Protein AF-A0A7R9VMB1-F1 (afdb_monomer_lite)

Organism: NCBI:txid2749911

pLDDT: mean 79.48, std 10.46, range [41.66, 91.94]

Secondary structure (DSSP, 8-state):
-HHHHHHHHHHHHTTSS---------HHHHHHHHHTS-HHHHHHHHHHHHHHHHHHHHHHHHHTS-PPP------S-EEESSSPEEEEE-TTT-PEEEE--EEE--SS-HHHHHHHHHHTT-

Radius of gyration: 21.69 Å; chains: 1; bounding box: 52×32×56 Å

InterPro domains:
  IPR026741 Protein strawberry notch [PTHR12706] (7-114)
  IPR026937 Strawberry notch, helicase C domain [PF13871] (8-72)

Sequence (122 aa):
EYTLLVARKALVDVGLAAQDRQNAVDVKLFLNRIAGLQVYRQKLLFSLFMSALDDVILEAKAIGEFEGSVEDVKATSIELDGEPAVLAVDKRSGAKTFLTRVIVDRGISLEQLVHSILEDGT

Foldseek 3Di:
DVVVVVVQVLCVQCPNNDPPPPDDPDPSNVLSVLVPDDPVSSVVVVVVVVVVVVVVQVVCVVVVVDDDDDDDDDAPDKDWPDDWDFPDADPPPRDTDTDTDIDGDPRADPVRVVVVVVVVVD

Structure (mmCIF, N/CA/C/O backbone):
data_AF-A0A7R9VMB1-F1
#
_entry.id   AF-A0A7R9VMB1-F1
#
loop_
_atom_site.group_PDB
_atom_site.id
_atom_site.type_symbol
_atom_site.label_atom_id
_atom_site.label_alt_id
_atom_site.label_comp_id
_atom_site.label_asym_id
_atom_site.label_entity_id
_atom_site.label_seq_id
_atom_site.pdbx_PDB_ins_code
_atom_site.Cartn_x
_atom_site.Cartn_y
_atom_site.Cartn_z
_atom_site.occupancy
_atom_site.B_iso_or_equiv
_atom_site.auth_seq_id
_atom_site.auth_comp_id
_atom_site.auth_asym_id
_atom_site.auth_atom_id
_atom_site.pdbx_PDB_model_num
ATOM 1 N N . GLU A 1 1 ? 29.324 10.897 -20.088 1.00 69.06 1 GLU A N 1
ATOM 2 C CA . GLU A 1 1 ? 29.586 10.539 -18.672 1.00 69.06 1 GLU A CA 1
ATOM 3 C C . GLU A 1 1 ? 28.308 10.314 -17.862 1.00 69.06 1 GLU A C 1
ATOM 5 O O . GLU A 1 1 ? 28.172 9.259 -17.258 1.00 69.06 1 GLU A O 1
ATOM 10 N N . TYR A 1 2 ? 27.336 11.234 -17.917 1.00 82.00 2 TYR A N 1
ATOM 11 C CA . TYR A 1 2 ? 26.064 11.142 -17.180 1.00 82.00 2 TYR A CA 1
ATOM 12 C C . TYR A 1 2 ? 25.293 9.821 -17.382 1.00 82.00 2 TYR A C 1
ATOM 14 O O . TYR A 1 2 ? 24.882 9.184 -16.417 1.00 82.00 2 TYR A O 1
ATOM 22 N N . THR A 1 3 ? 25.171 9.338 -18.621 1.00 82.56 3 THR A N 1
ATOM 23 C CA . THR A 1 3 ? 24.435 8.100 -18.941 1.00 82.56 3 THR A CA 1
ATOM 24 C C . THR A 1 3 ? 25.035 6.856 -18.279 1.00 82.56 3 THR A C 1
ATOM 26 O O . THR A 1 3 ? 24.305 5.966 -17.849 1.00 82.56 3 THR A O 1
ATOM 29 N N . LEU A 1 4 ? 26.365 6.802 -18.141 1.00 83.19 4 LEU A N 1
ATOM 30 C CA . LEU A 1 4 ? 27.053 5.698 -17.464 1.00 83.19 4 LEU A CA 1
ATOM 31 C C . LEU A 1 4 ? 26.824 5.733 -15.951 1.00 83.19 4 LEU A C 1
ATOM 33 O O . LEU A 1 4 ? 26.691 4.682 -15.327 1.00 83.19 4 LEU A O 1
ATOM 37 N N . LEU A 1 5 ? 26.735 6.931 -15.368 1.00 84.81 5 LEU A N 1
ATOM 38 C CA . LEU A 1 5 ? 26.409 7.112 -13.957 1.00 84.81 5 LEU A CA 1
ATOM 39 C C . LEU A 1 5 ? 24.991 6.603 -13.651 1.00 84.81 5 LEU A C 1
ATOM 41 O O . LEU A 1 5 ? 24.801 5.844 -12.702 1.00 84.81 5 LEU A O 1
ATOM 45 N N . VAL A 1 6 ? 24.018 6.968 -14.492 1.00 85.00 6 VAL A N 1
ATOM 46 C CA . VAL A 1 6 ? 22.620 6.527 -14.364 1.00 85.00 6 VAL A CA 1
ATOM 47 C C . VAL A 1 6 ? 22.503 5.013 -14.537 1.00 85.00 6 VAL A C 1
ATOM 49 O O . VAL A 1 6 ? 21.891 4.350 -13.703 1.00 85.00 6 VAL A O 1
ATOM 52 N N . ALA A 1 7 ? 23.149 4.444 -15.559 1.00 82.19 7 ALA A N 1
ATOM 53 C CA . ALA A 1 7 ? 23.143 3.000 -15.785 1.00 82.19 7 ALA A CA 1
ATOM 54 C C . ALA A 1 7 ? 23.763 2.231 -14.607 1.00 82.19 7 ALA A C 1
ATOM 56 O O . ALA A 1 7 ? 23.214 1.229 -14.151 1.00 82.19 7 ALA A O 1
ATOM 57 N N . ARG A 1 8 ? 24.880 2.725 -14.058 1.00 82.62 8 ARG A N 1
ATOM 58 C CA . ARG A 1 8 ? 25.519 2.118 -12.885 1.00 82.62 8 ARG A CA 1
ATOM 59 C C . ARG A 1 8 ? 24.622 2.190 -11.652 1.00 82.62 8 ARG A C 1
ATOM 61 O O . ARG A 1 8 ? 24.528 1.203 -10.929 1.00 82.62 8 ARG A O 1
ATOM 68 N N . LYS A 1 9 ? 23.949 3.321 -11.430 1.00 83.31 9 LYS A N 1
ATOM 69 C CA . LYS A 1 9 ? 22.979 3.486 -10.341 1.00 83.31 9 LYS A CA 1
ATOM 70 C C . LYS A 1 9 ? 21.820 2.495 -10.478 1.00 83.31 9 LYS A C 1
ATOM 72 O O . LYS A 1 9 ? 21.550 1.769 -9.532 1.00 83.31 9 LYS A O 1
ATOM 77 N N . ALA A 1 10 ? 21.229 2.378 -11.668 1.00 81.12 10 ALA A N 1
ATOM 78 C CA . ALA A 1 10 ? 20.147 1.431 -11.926 1.00 81.12 10 ALA A CA 1
ATOM 79 C C . ALA A 1 10 ? 20.561 -0.022 -11.631 1.00 81.12 10 ALA A C 1
ATOM 81 O O . ALA A 1 10 ? 19.803 -0.758 -11.008 1.00 81.12 10 ALA A O 1
ATOM 82 N N . LEU A 1 11 ? 21.785 -0.424 -12.001 1.00 80.62 11 LEU A N 1
ATOM 83 C CA . LEU A 1 11 ? 22.324 -1.757 -11.696 1.00 80.62 11 LEU A CA 1
ATOM 84 C C . LEU A 1 11 ? 22.518 -2.006 -10.193 1.00 80.62 11 LEU A C 1
ATOM 86 O O . LEU A 1 11 ? 22.383 -3.144 -9.740 1.00 80.62 11 LEU A O 1
ATOM 90 N N . VAL A 1 12 ? 22.841 -0.971 -9.417 1.00 81.81 12 VAL A N 1
ATOM 91 C CA . VAL A 1 12 ? 22.899 -1.055 -7.949 1.00 81.81 12 VAL A CA 1
ATOM 92 C C . VAL A 1 12 ? 21.490 -1.172 -7.369 1.00 81.81 12 VAL A C 1
ATOM 94 O O . VAL A 1 12 ? 21.259 -2.049 -6.542 1.00 81.81 12 VAL A O 1
ATOM 97 N N . ASP A 1 13 ? 20.542 -0.375 -7.861 1.00 78.25 13 ASP A N 1
ATOM 98 C CA . ASP A 1 13 ? 19.157 -0.324 -7.376 1.00 78.25 13 ASP A CA 1
ATOM 99 C C . ASP A 1 13 ? 18.385 -1.641 -7.608 1.00 78.25 13 ASP A C 1
ATOM 101 O O . ASP A 1 13 ? 17.463 -1.947 -6.852 1.00 78.25 13 ASP A O 1
ATOM 105 N N . VAL A 1 14 ? 18.777 -2.449 -8.605 1.00 77.88 14 VAL A N 1
ATOM 106 C CA . VAL A 1 14 ? 18.272 -3.827 -8.820 1.00 77.88 14 VAL A CA 1
ATOM 107 C C . VAL A 1 14 ? 19.159 -4.913 -8.187 1.00 77.88 14 VAL A C 1
ATOM 109 O O . VAL A 1 14 ? 18.814 -6.103 -8.188 1.00 77.88 14 VAL A O 1
ATOM 112 N N . GLY A 1 15 ? 20.295 -4.517 -7.607 1.00 74.81 15 GLY A N 1
ATOM 113 C CA . GLY A 1 15 ? 21.232 -5.384 -6.889 1.00 74.81 15 GLY A CA 1
ATOM 114 C C . GLY A 1 15 ? 22.065 -6.295 -7.785 1.00 74.81 15 GLY A C 1
ATOM 115 O O . GLY A 1 15 ? 22.419 -7.393 -7.365 1.00 74.81 15 GLY A O 1
ATOM 116 N N . LEU A 1 16 ? 22.355 -5.868 -9.015 1.00 74.50 16 LEU A N 1
ATOM 117 C CA . LEU A 1 16 ? 23.251 -6.564 -9.945 1.00 74.50 16 LEU A CA 1
ATOM 118 C C . LEU A 1 16 ? 24.713 -6.110 -9.805 1.00 74.50 16 LEU A C 1
ATOM 120 O O . LEU A 1 16 ? 25.613 -6.861 -10.169 1.00 74.50 16 LEU A O 1
ATOM 124 N N . ALA A 1 17 ? 24.958 -4.906 -9.275 1.00 69.44 17 ALA A N 1
ATOM 125 C CA . ALA A 1 17 ? 26.299 -4.321 -9.156 1.00 69.44 17 ALA A CA 1
ATOM 126 C C . ALA A 1 17 ? 26.897 -4.326 -7.733 1.00 69.44 17 ALA A C 1
ATOM 128 O O . ALA A 1 17 ? 28.059 -3.957 -7.572 1.00 69.44 17 ALA A O 1
ATOM 129 N N . ALA A 1 18 ? 26.146 -4.729 -6.702 1.00 62.84 18 ALA A N 1
ATOM 130 C CA . ALA A 1 18 ? 26.650 -4.786 -5.328 1.00 62.84 18 ALA A CA 1
ATOM 131 C C . ALA A 1 18 ? 27.281 -6.161 -5.030 1.00 62.84 18 ALA A C 1
ATOM 133 O O . ALA A 1 18 ? 26.607 -7.189 -5.101 1.00 62.84 18 ALA A O 1
ATOM 134 N N . GLN A 1 19 ? 28.580 -6.179 -4.704 1.00 55.84 19 GLN A N 1
ATOM 135 C CA . GLN A 1 19 ? 29.317 -7.384 -4.285 1.00 55.84 19 GLN A CA 1
ATOM 136 C C . GLN A 1 19 ? 28.963 -7.842 -2.859 1.00 55.84 19 GLN A C 1
ATOM 138 O O . GLN A 1 19 ? 29.177 -9.008 -2.529 1.00 55.84 19 GLN A O 1
ATOM 143 N N . ASP A 1 20 ? 28.346 -6.981 -2.049 1.00 54.84 20 ASP A N 1
ATOM 144 C CA . ASP A 1 20 ? 27.939 -7.313 -0.686 1.00 54.84 20 ASP A CA 1
ATOM 145 C C . ASP A 1 20 ? 26.557 -7.971 -0.674 1.00 54.84 20 ASP A C 1
ATOM 147 O O . ASP A 1 20 ? 25.519 -7.346 -0.460 1.00 54.84 20 ASP A O 1
ATOM 151 N N . ARG A 1 21 ? 26.544 -9.291 -0.884 1.00 56.69 21 ARG A N 1
ATOM 152 C CA . ARG A 1 21 ? 25.386 -10.169 -0.631 1.00 56.69 21 ARG A CA 1
ATOM 153 C C . ARG A 1 21 ? 25.143 -10.375 0.870 1.00 56.69 21 ARG A C 1
ATOM 155 O O . ARG A 1 21 ? 24.843 -11.485 1.304 1.00 56.69 21 ARG A O 1
ATOM 162 N N . GLN A 1 22 ? 25.292 -9.337 1.685 1.00 52.75 22 GLN A N 1
ATOM 163 C CA . GLN A 1 22 ? 25.072 -9.441 3.122 1.00 52.75 22 GLN A CA 1
ATOM 164 C C . GLN A 1 22 ? 23.588 -9.183 3.428 1.00 52.75 22 GLN A C 1
ATOM 166 O O . GLN A 1 22 ? 23.219 -8.083 3.807 1.00 52.75 22 GLN A O 1
ATOM 171 N N . ASN A 1 23 ? 22.745 -10.199 3.203 1.00 52.25 23 ASN A N 1
ATOM 172 C CA . ASN A 1 23 ? 21.477 -10.505 3.898 1.00 52.25 23 ASN A CA 1
ATOM 173 C C . ASN A 1 23 ? 20.533 -9.364 4.357 1.00 52.25 23 ASN A C 1
ATOM 175 O O . ASN A 1 23 ? 19.753 -9.563 5.286 1.00 52.25 23 ASN A O 1
ATOM 179 N N . ALA A 1 24 ? 20.521 -8.200 3.715 1.00 54.91 24 ALA A N 1
ATOM 180 C CA . ALA A 1 24 ? 19.509 -7.184 3.963 1.00 54.91 24 ALA A CA 1
ATOM 181 C C . ALA A 1 24 ? 18.334 -7.423 3.009 1.00 54.91 24 ALA A C 1
ATOM 183 O O . ALA A 1 24 ? 18.430 -7.182 1.803 1.00 54.91 24 ALA A O 1
ATOM 184 N N . VAL A 1 25 ? 17.228 -7.941 3.543 1.00 65.75 25 VAL A N 1
ATOM 185 C CA . VAL A 1 25 ? 15.942 -7.976 2.839 1.00 65.75 25 VAL A CA 1
ATOM 186 C C . VAL A 1 25 ? 15.458 -6.528 2.715 1.00 65.75 25 VAL A C 1
ATOM 188 O O . VAL A 1 25 ? 14.800 -6.005 3.606 1.00 65.75 25 VAL A O 1
ATOM 191 N N . ASP A 1 26 ? 15.858 -5.853 1.637 1.00 79.06 26 ASP A N 1
ATOM 192 C CA . ASP A 1 26 ? 15.450 -4.478 1.348 1.00 79.06 26 ASP A CA 1
ATOM 193 C C . ASP A 1 26 ? 14.202 -4.473 0.455 1.00 79.06 26 ASP A C 1
ATOM 195 O O . ASP A 1 26 ? 14.219 -4.940 -0.690 1.00 79.06 26 ASP A O 1
ATOM 199 N N . VAL A 1 27 ? 13.111 -3.912 0.978 1.00 81.75 27 VAL A N 1
ATOM 200 C CA . VAL A 1 27 ? 11.850 -3.736 0.247 1.00 81.75 27 VAL A CA 1
ATOM 201 C C . VAL A 1 27 ? 12.069 -2.910 -1.023 1.00 81.75 27 VAL A C 1
ATOM 203 O O . VAL A 1 27 ? 11.485 -3.222 -2.061 1.00 81.75 27 VAL A O 1
ATOM 206 N N . LYS A 1 28 ? 12.959 -1.910 -1.002 1.00 81.25 28 LYS A N 1
ATOM 207 C CA . LYS A 1 28 ? 13.263 -1.090 -2.185 1.00 81.25 28 LYS A CA 1
ATOM 208 C C . LYS A 1 28 ? 13.869 -1.932 -3.300 1.00 81.25 28 LYS A C 1
ATOM 210 O O . LYS A 1 28 ? 13.451 -1.825 -4.448 1.00 81.25 28 LYS A O 1
ATOM 215 N N . LEU A 1 29 ? 14.795 -2.824 -2.956 1.00 83.88 29 LEU A N 1
ATOM 216 C CA . LEU A 1 29 ? 15.419 -3.743 -3.904 1.00 83.88 29 LEU A CA 1
ATOM 217 C C . LEU A 1 29 ? 14.391 -4.701 -4.523 1.00 83.88 29 LEU A C 1
ATOM 219 O O . LEU A 1 29 ? 14.416 -4.957 -5.727 1.00 83.88 29 LEU A O 1
ATOM 223 N N . PHE A 1 30 ? 13.474 -5.224 -3.708 1.00 84.19 30 PHE A N 1
ATOM 224 C CA . PHE A 1 30 ? 12.375 -6.067 -4.174 1.00 84.19 30 PHE A CA 1
ATOM 225 C C . PHE A 1 30 ? 11.461 -5.326 -5.161 1.00 84.19 30 PHE A C 1
ATOM 227 O O . PHE A 1 30 ? 11.209 -5.830 -6.258 1.00 84.19 30 PHE A O 1
ATOM 234 N N . LEU A 1 31 ? 11.029 -4.109 -4.820 1.00 86.94 31 LEU A N 1
ATOM 235 C CA . LEU A 1 31 ? 10.171 -3.290 -5.680 1.00 86.94 31 LEU A CA 1
ATOM 236 C C . LEU A 1 31 ? 10.867 -2.909 -6.992 1.00 86.94 31 LEU A C 1
ATOM 238 O O . LEU A 1 31 ? 10.274 -3.049 -8.062 1.00 86.94 31 LEU A O 1
ATOM 242 N N . ASN A 1 32 ? 12.144 -2.528 -6.936 1.00 88.62 32 ASN A N 1
ATOM 243 C CA . ASN A 1 32 ? 12.937 -2.211 -8.126 1.00 88.62 32 ASN A CA 1
ATOM 244 C C . ASN A 1 32 ? 13.090 -3.422 -9.058 1.00 88.62 32 ASN A C 1
ATOM 246 O O . ASN A 1 32 ? 13.056 -3.282 -10.280 1.00 88.62 32 ASN A O 1
ATOM 250 N N . ARG A 1 33 ? 13.212 -4.633 -8.502 1.00 85.38 33 ARG A N 1
ATOM 251 C CA . ARG A 1 33 ? 13.247 -5.872 -9.293 1.00 85.38 33 ARG A CA 1
ATOM 252 C C . ARG A 1 33 ? 11.906 -6.184 -9.939 1.00 85.38 33 ARG A C 1
ATOM 254 O O . ARG A 1 33 ? 11.887 -6.615 -11.089 1.00 85.38 33 ARG A O 1
ATOM 261 N N . ILE A 1 34 ? 10.799 -5.954 -9.231 1.00 88.12 34 ILE A N 1
ATOM 262 C CA . ILE A 1 34 ? 9.459 -6.098 -9.808 1.00 88.12 34 ILE A CA 1
ATOM 263 C C . ILE A 1 34 ? 9.276 -5.109 -10.956 1.00 88.12 34 ILE A C 1
ATOM 265 O O . ILE A 1 34 ? 8.850 -5.530 -12.024 1.00 88.12 34 ILE A O 1
ATOM 269 N N . ALA A 1 35 ? 9.661 -3.843 -10.792 1.00 86.25 35 ALA A N 1
ATOM 270 C CA . ALA A 1 35 ? 9.501 -2.813 -11.820 1.00 86.25 35 ALA A CA 1
ATOM 271 C C . ALA A 1 35 ? 10.181 -3.160 -13.162 1.00 86.25 35 ALA A C 1
ATOM 273 O O . ALA A 1 35 ? 9.737 -2.706 -14.213 1.00 86.25 35 ALA A O 1
ATOM 274 N N . GLY A 1 36 ? 11.215 -4.009 -13.146 1.00 85.69 36 GLY A N 1
ATOM 275 C CA . GLY A 1 36 ? 11.875 -4.513 -14.355 1.00 85.69 36 GLY A CA 1
ATOM 276 C C . GLY A 1 36 ? 11.166 -5.679 -15.064 1.00 85.69 36 GLY A C 1
ATOM 277 O O . GLY A 1 36 ? 11.596 -6.085 -16.143 1.00 85.69 36 GLY A O 1
ATOM 278 N N . LEU A 1 37 ? 10.110 -6.264 -14.488 1.00 87.56 37 LEU A N 1
ATOM 279 C CA . LEU A 1 37 ? 9.388 -7.399 -15.078 1.00 87.56 37 LEU A CA 1
ATOM 280 C C . LEU A 1 37 ? 8.340 -6.949 -16.106 1.00 87.56 37 LEU A C 1
ATOM 282 O O . LEU A 1 37 ? 7.952 -5.792 -16.177 1.00 87.56 37 LEU A O 1
ATOM 286 N N . GLN A 1 38 ? 7.805 -7.893 -16.880 1.00 89.88 38 GLN A N 1
ATOM 287 C CA . GLN A 1 38 ? 6.625 -7.640 -17.713 1.00 89.88 38 GLN A CA 1
ATOM 288 C C . GLN A 1 38 ? 5.384 -7.388 -16.845 1.00 89.88 38 GLN A C 1
ATOM 290 O O . GLN A 1 38 ? 5.189 -8.084 -15.848 1.00 89.88 38 GLN A O 1
ATOM 295 N N . VAL A 1 39 ? 4.502 -6.476 -17.274 1.00 89.81 39 VAL A N 1
ATOM 296 C CA . VAL A 1 39 ? 3.309 -6.011 -16.529 1.00 89.81 39 VAL A CA 1
ATOM 297 C C . VAL A 1 39 ? 2.482 -7.152 -15.921 1.00 89.81 39 VAL A C 1
A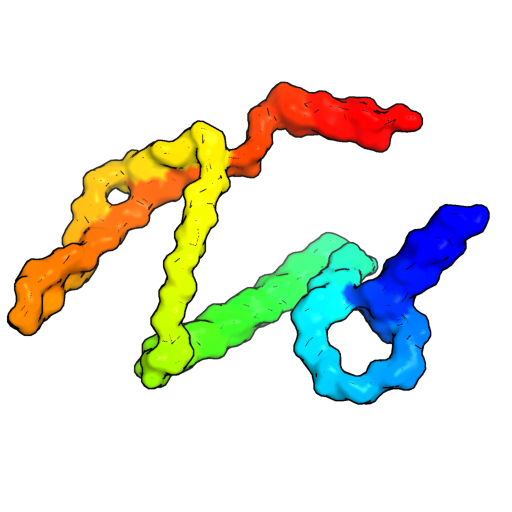TOM 299 O O . VAL A 1 39 ? 2.086 -7.086 -14.760 1.00 89.81 39 VAL A O 1
ATOM 302 N N . TYR A 1 40 ? 2.266 -8.242 -16.664 1.00 90.06 40 TYR A N 1
ATOM 303 C CA . TYR A 1 40 ? 1.528 -9.403 -16.156 1.00 90.06 40 TYR A CA 1
ATOM 304 C C . TYR A 1 40 ? 2.206 -10.056 -14.938 1.00 90.06 40 TYR A C 1
ATOM 306 O O . TYR A 1 40 ? 1.555 -10.354 -13.937 1.00 90.06 40 TYR A O 1
ATOM 314 N N . ARG A 1 41 ? 3.530 -10.242 -14.997 1.00 89.12 41 ARG A N 1
ATOM 315 C CA . ARG A 1 41 ? 4.318 -10.823 -13.900 1.00 89.12 41 ARG A CA 1
ATOM 316 C C . ARG A 1 41 ? 4.439 -9.859 -12.725 1.00 89.12 41 ARG A C 1
ATOM 318 O O . ARG A 1 41 ? 4.388 -10.313 -11.587 1.00 89.12 41 ARG A O 1
ATOM 325 N N . GLN A 1 42 ? 4.546 -8.556 -13.001 1.00 90.31 42 GLN A N 1
ATOM 326 C CA . GLN A 1 42 ? 4.530 -7.524 -11.964 1.00 90.31 42 GLN A CA 1
ATOM 327 C C . GLN A 1 42 ? 3.263 -7.620 -11.124 1.00 90.31 42 GLN A C 1
ATOM 329 O O . GLN A 1 42 ? 3.345 -7.772 -9.910 1.00 90.31 42 GLN A O 1
ATOM 334 N N . LYS A 1 43 ? 2.099 -7.612 -11.785 1.00 89.06 43 LYS A N 1
ATOM 335 C CA . LYS A 1 43 ? 0.798 -7.694 -11.119 1.00 89.06 43 LYS A CA 1
ATOM 336 C C . LYS A 1 43 ? 0.681 -8.950 -10.261 1.00 89.06 43 LYS A C 1
ATOM 338 O O . LYS A 1 43 ? 0.243 -8.855 -9.120 1.00 89.06 43 LYS A O 1
ATOM 343 N N . LEU A 1 44 ? 1.094 -10.104 -10.790 1.00 91.00 44 LEU A N 1
ATOM 344 C CA . LEU A 1 44 ? 1.026 -11.369 -10.062 1.00 91.00 44 LEU A CA 1
ATOM 345 C C . LEU A 1 44 ? 1.879 -11.339 -8.786 1.00 91.00 44 LEU A C 1
ATOM 347 O O . LEU A 1 44 ? 1.348 -11.573 -7.701 1.00 91.00 44 LEU A O 1
ATOM 351 N N . LEU A 1 45 ? 3.172 -11.008 -8.896 1.00 90.31 45 LEU A N 1
ATOM 352 C CA . LEU A 1 45 ? 4.061 -10.956 -7.728 1.00 90.31 45 LEU A CA 1
ATOM 353 C C . LEU A 1 45 ? 3.620 -9.898 -6.719 1.00 90.31 45 LEU A C 1
ATOM 355 O O . LEU A 1 45 ? 3.627 -10.163 -5.521 1.00 90.31 45 LEU A O 1
ATOM 359 N N . PHE A 1 46 ? 3.223 -8.720 -7.200 1.00 89.69 46 PHE A N 1
ATOM 360 C CA . PHE A 1 46 ? 2.785 -7.636 -6.333 1.00 89.69 46 PHE A CA 1
ATOM 361 C C . PHE A 1 46 ? 1.504 -8.007 -5.580 1.00 89.69 46 PHE A C 1
ATOM 363 O O . PHE A 1 46 ? 1.412 -7.768 -4.383 1.00 89.69 46 PHE A O 1
ATOM 370 N N . SER A 1 47 ? 0.548 -8.669 -6.241 1.00 88.56 47 SER A N 1
ATOM 371 C CA . SER A 1 47 ? -0.682 -9.128 -5.585 1.00 88.56 47 SER A CA 1
ATOM 372 C C . SER A 1 47 ? -0.423 -10.171 -4.497 1.00 88.56 47 SER A C 1
ATOM 374 O O . SER A 1 47 ? -0.998 -10.079 -3.417 1.00 88.56 47 SER A O 1
ATOM 376 N N . LEU A 1 48 ? 0.486 -11.121 -4.747 1.00 90.44 48 LEU A N 1
ATOM 377 C CA . LEU A 1 48 ? 0.879 -12.119 -3.755 1.00 90.44 48 LEU A CA 1
ATOM 378 C C . LEU A 1 48 ? 1.590 -11.473 -2.560 1.00 90.44 48 LEU A C 1
ATOM 380 O O . LEU A 1 48 ? 1.300 -11.814 -1.418 1.00 90.44 48 LEU A O 1
ATOM 384 N N . PHE A 1 49 ? 2.498 -10.530 -2.826 1.00 89.75 49 PHE A N 1
ATOM 385 C CA . PHE A 1 49 ? 3.195 -9.784 -1.783 1.00 89.75 49 PHE A CA 1
ATOM 386 C C . PHE A 1 49 ? 2.222 -9.003 -0.897 1.00 89.75 49 PHE A C 1
ATOM 388 O O . PHE A 1 49 ? 2.307 -9.118 0.321 1.00 89.75 49 PHE A O 1
ATOM 395 N N . MET A 1 50 ? 1.280 -8.265 -1.494 1.00 89.81 50 MET A N 1
ATOM 396 C CA . MET A 1 50 ? 0.288 -7.500 -0.733 1.00 89.81 50 MET A CA 1
ATOM 397 C C . MET A 1 50 ? -0.608 -8.411 0.108 1.00 89.81 50 MET A C 1
ATOM 399 O O . MET A 1 50 ? -0.796 -8.135 1.283 1.00 89.81 50 MET A O 1
ATOM 403 N N . SER A 1 51 ? -1.069 -9.539 -0.443 1.00 91.94 51 SER A N 1
ATOM 404 C CA . SER A 1 51 ? -1.873 -10.503 0.321 1.00 91.94 51 SER A CA 1
ATOM 405 C C . SER A 1 51 ? -1.124 -11.050 1.540 1.00 91.94 51 SER A C 1
ATOM 407 O O . SER A 1 51 ? -1.699 -11.131 2.617 1.00 91.94 51 SER A O 1
ATOM 409 N N . ALA A 1 52 ? 0.154 -11.410 1.389 1.00 90.94 52 ALA A N 1
ATOM 410 C CA . ALA A 1 52 ? 0.956 -11.897 2.510 1.00 90.94 52 ALA A CA 1
ATOM 411 C C . ALA A 1 52 ? 1.243 -10.790 3.539 1.00 90.94 52 ALA A C 1
ATOM 413 O O . ALA A 1 52 ? 1.282 -11.051 4.739 1.00 90.94 52 ALA A O 1
ATOM 414 N N . LEU A 1 53 ? 1.446 -9.553 3.077 1.00 88.75 53 LEU A N 1
ATOM 415 C CA . LEU A 1 53 ? 1.644 -8.398 3.947 1.00 88.75 53 LEU A CA 1
ATOM 416 C C . LEU A 1 53 ? 0.385 -8.097 4.771 1.00 88.75 53 LEU A C 1
ATOM 418 O O . LEU A 1 53 ? 0.503 -7.829 5.964 1.00 88.75 53 LEU A O 1
ATOM 422 N N . ASP A 1 54 ? -0.798 -8.182 4.163 1.00 88.31 54 ASP A N 1
ATOM 423 C CA . ASP A 1 54 ? -2.075 -7.982 4.848 1.00 88.31 54 ASP A CA 1
ATOM 424 C C . ASP A 1 54 ? -2.264 -8.992 5.986 1.00 88.31 54 ASP A C 1
ATOM 426 O O . ASP A 1 54 ? -2.631 -8.595 7.092 1.00 88.31 54 ASP A O 1
ATOM 430 N N . ASP A 1 55 ? -1.938 -10.267 5.758 1.00 89.88 55 ASP A N 1
ATOM 431 C CA . ASP A 1 55 ? -2.012 -11.311 6.788 1.00 89.88 55 ASP A CA 1
ATOM 432 C C . ASP A 1 55 ? -1.072 -11.016 7.969 1.00 89.88 55 ASP A C 1
ATOM 434 O O . ASP A 1 55 ? -1.485 -11.084 9.129 1.00 89.88 55 ASP A O 1
ATOM 438 N N . VAL A 1 56 ? 0.170 -10.602 7.689 1.00 87.75 56 VAL A N 1
ATOM 439 C CA . VAL A 1 56 ? 1.146 -10.216 8.725 1.00 87.75 56 VAL A CA 1
ATOM 440 C C . VAL A 1 56 ? 0.673 -8.986 9.503 1.00 87.75 56 VAL A C 1
ATOM 442 O O . VAL A 1 56 ? 0.804 -8.932 10.725 1.00 87.75 56 VAL A O 1
ATOM 445 N N . ILE A 1 57 ? 0.090 -7.994 8.822 1.00 85.31 57 ILE A N 1
ATOM 446 C CA . ILE A 1 57 ? -0.473 -6.804 9.470 1.00 85.31 57 ILE A CA 1
ATOM 447 C C . ILE A 1 57 ? -1.668 -7.184 10.348 1.00 85.31 57 ILE A C 1
ATOM 449 O O . ILE A 1 57 ? -1.810 -6.644 11.444 1.00 85.31 57 ILE A O 1
ATOM 453 N N . LEU A 1 58 ? -2.542 -8.083 9.890 1.00 84.31 58 LEU A N 1
ATOM 454 C CA . LEU A 1 58 ? -3.684 -8.559 10.671 1.00 84.31 58 LEU A CA 1
ATOM 455 C C . LEU A 1 58 ? -3.230 -9.281 11.942 1.00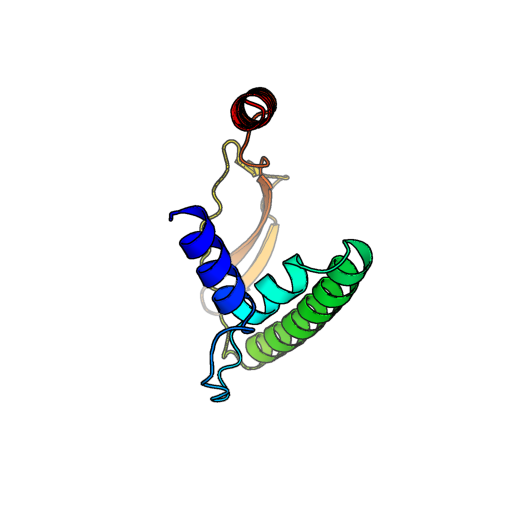 84.31 58 LEU A C 1
ATOM 457 O O . LEU A 1 58 ? -3.779 -9.019 13.013 1.00 84.31 58 LEU A O 1
ATOM 461 N N . GLU A 1 59 ? -2.208 -10.129 11.843 1.00 85.00 59 GLU A N 1
ATOM 462 C CA . GLU A 1 59 ? -1.609 -10.805 12.994 1.00 85.00 59 GLU A CA 1
ATOM 463 C C . GLU A 1 59 ? -0.973 -9.800 13.968 1.00 85.00 59 GLU A C 1
ATOM 465 O O . GLU A 1 59 ? -1.283 -9.811 15.161 1.00 85.00 59 GLU A O 1
ATOM 470 N N . ALA A 1 60 ? -0.176 -8.852 13.468 1.00 81.88 60 ALA A N 1
ATOM 471 C CA . ALA A 1 60 ? 0.453 -7.820 14.294 1.00 81.88 60 ALA A CA 1
ATOM 472 C C . ALA A 1 60 ? -0.575 -6.898 14.983 1.00 81.88 60 ALA A C 1
ATOM 474 O O . ALA A 1 60 ? -0.394 -6.511 16.142 1.00 81.88 60 ALA A O 1
ATOM 475 N N . LYS A 1 61 ? -1.693 -6.586 14.310 1.00 81.06 61 LYS A N 1
ATOM 476 C CA . LYS A 1 61 ? -2.837 -5.864 14.897 1.00 81.06 61 LYS A CA 1
ATOM 477 C C . LYS A 1 61 ? -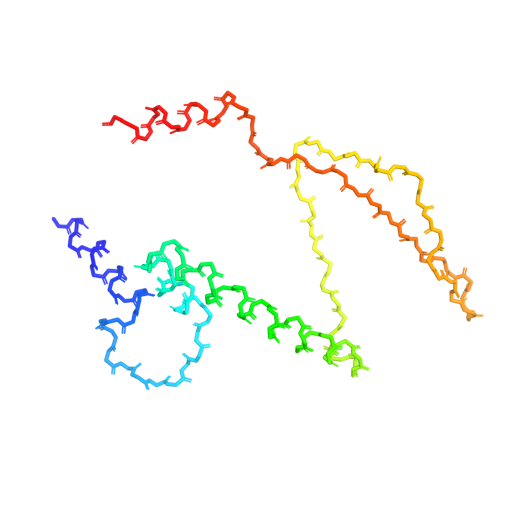3.516 -6.672 15.999 1.00 81.06 61 LYS A C 1
ATOM 479 O O . LYS A 1 61 ? -3.899 -6.098 17.013 1.00 81.06 61 LYS A O 1
ATOM 484 N N . ALA A 1 62 ? -3.666 -7.985 15.819 1.00 79.31 62 ALA A N 1
ATOM 485 C CA . ALA A 1 62 ? -4.293 -8.859 16.810 1.00 79.31 62 ALA A CA 1
ATOM 486 C C . ALA A 1 62 ? -3.455 -8.990 18.093 1.00 79.31 62 ALA A C 1
ATOM 488 O O . ALA A 1 62 ? -4.017 -9.072 19.184 1.00 79.31 62 ALA A O 1
ATOM 489 N N . ILE A 1 63 ? -2.124 -8.974 17.966 1.00 84.50 63 ILE A N 1
ATOM 490 C CA . ILE A 1 63 ? -1.179 -9.034 19.095 1.00 84.50 63 ILE A CA 1
ATOM 491 C C . ILE A 1 63 ? -0.998 -7.647 19.748 1.00 84.50 63 ILE A C 1
ATOM 493 O O . ILE A 1 63 ? -0.511 -7.543 20.872 1.00 84.50 63 ILE A O 1
ATOM 497 N N . GLY A 1 64 ? -1.451 -6.576 19.088 1.00 72.69 64 GLY A N 1
ATOM 498 C CA . GLY A 1 64 ? -1.335 -5.200 19.578 1.00 72.69 64 GLY A CA 1
ATOM 499 C C . GLY A 1 64 ? 0.056 -4.589 19.388 1.00 72.69 64 GLY A C 1
ATOM 500 O O . GLY A 1 64 ? 0.322 -3.513 19.912 1.00 72.69 64 GLY A O 1
ATOM 501 N N . GLU A 1 65 ? 0.941 -5.244 18.630 1.00 72.94 65 GLU A N 1
ATOM 502 C CA . GLU A 1 65 ? 2.256 -4.701 18.254 1.00 72.94 65 GLU A CA 1
ATOM 503 C C . GLU A 1 65 ? 2.160 -3.669 17.121 1.00 72.94 65 GLU A C 1
ATOM 505 O O . GLU A 1 65 ? 3.104 -2.916 16.879 1.00 72.94 65 GLU A O 1
ATOM 510 N N . PHE A 1 66 ? 1.014 -3.611 16.439 1.00 64.06 66 PHE A N 1
ATOM 511 C CA . PHE A 1 66 ? 0.746 -2.657 15.373 1.00 64.06 66 PHE A CA 1
ATOM 512 C C . PHE A 1 66 ? -0.553 -1.886 15.631 1.00 64.06 66 PHE A C 1
ATOM 514 O O . PHE A 1 66 ? -1.641 -2.303 15.230 1.00 64.06 66 PHE A O 1
ATOM 521 N N . GLU A 1 67 ? -0.438 -0.719 16.261 1.00 63.38 67 GLU A N 1
ATOM 522 C CA . GLU A 1 67 ? -1.436 0.341 16.128 1.00 63.38 67 GLU A CA 1
ATOM 523 C C . GLU A 1 67 ? -1.084 1.126 14.862 1.00 63.38 67 GLU A C 1
ATOM 525 O O . GLU A 1 67 ? 0.011 1.674 14.745 1.00 63.38 67 GLU A O 1
ATOM 530 N N . GLY A 1 68 ? -1.970 1.104 13.862 1.00 60.78 68 GLY A N 1
ATOM 531 C CA . GLY A 1 68 ? -1.729 1.770 12.581 1.00 60.78 68 GLY A CA 1
ATOM 532 C C . GLY A 1 68 ? -1.264 3.217 12.768 1.00 60.78 68 GLY A C 1
ATOM 533 O O . GLY A 1 68 ? -1.744 3.927 13.650 1.00 60.78 68 GLY A O 1
ATOM 534 N N . SER A 1 69 ? -0.308 3.649 11.947 1.00 60.41 69 SER A N 1
ATOM 535 C CA . SER A 1 69 ? 0.189 5.024 11.996 1.00 60.41 69 SER A CA 1
ATOM 536 C C . SER A 1 69 ? -0.891 6.013 11.550 1.00 60.41 69 SER A C 1
ATOM 538 O O . SER A 1 69 ? -1.713 5.705 10.687 1.00 60.41 69 SER A O 1
ATOM 540 N N . VAL A 1 70 ? -0.882 7.212 12.136 1.00 60.38 70 VAL A N 1
ATOM 541 C CA . VAL A 1 70 ? -1.681 8.340 11.645 1.00 60.38 70 VAL A CA 1
ATOM 542 C C . VAL A 1 70 ? -1.066 8.782 10.320 1.00 60.38 70 VAL A C 1
ATOM 544 O O . VAL A 1 70 ? 0.018 9.361 10.303 1.00 60.38 70 VAL A O 1
ATOM 547 N N . GLU A 1 71 ? -1.720 8.448 9.211 1.00 64.00 71 GLU A N 1
ATOM 548 C CA . GLU A 1 71 ? -1.299 8.868 7.876 1.00 64.00 71 GLU A CA 1
ATOM 549 C C . GLU A 1 71 ? -2.069 10.114 7.431 1.00 64.00 71 GLU A C 1
ATOM 551 O O . GLU A 1 71 ? -3.298 10.176 7.522 1.00 64.00 71 GLU A O 1
ATOM 556 N N . ASP A 1 72 ? -1.335 11.104 6.922 1.00 72.06 72 ASP A N 1
ATOM 557 C CA . ASP A 1 72 ? -1.920 12.304 6.332 1.00 72.06 72 ASP A CA 1
ATOM 558 C C . ASP A 1 72 ? -2.442 12.001 4.923 1.00 72.06 72 ASP A C 1
ATOM 560 O O . ASP A 1 72 ? -1.673 11.725 3.998 1.00 72.06 72 ASP A O 1
ATOM 564 N N . VAL A 1 73 ? -3.754 12.128 4.731 1.00 70.19 73 VAL A N 1
ATOM 565 C CA . VAL A 1 73 ? -4.379 12.051 3.405 1.00 70.19 73 VAL A CA 1
ATOM 566 C C . VAL A 1 73 ? -4.275 13.418 2.722 1.00 70.19 73 VAL A C 1
ATOM 568 O O . VAL A 1 73 ? -4.863 14.395 3.184 1.00 70.19 73 VAL A O 1
ATOM 571 N N . LYS A 1 74 ? -3.528 13.500 1.614 1.00 72.12 74 LYS A N 1
ATOM 572 C CA . LYS A 1 74 ? -3.375 14.719 0.798 1.00 72.12 74 LYS A CA 1
ATOM 573 C C . LYS A 1 74 ? -4.083 14.556 -0.545 1.00 72.12 74 LYS A C 1
ATOM 575 O O . LYS A 1 74 ? -3.752 13.641 -1.293 1.00 72.12 74 LYS A O 1
ATOM 580 N N . ALA A 1 75 ? -5.008 15.460 -0.854 1.00 73.50 75 ALA A N 1
ATOM 581 C CA . ALA A 1 75 ? -5.713 15.525 -2.134 1.00 73.50 75 ALA A CA 1
ATOM 582 C C . ALA A 1 75 ? -6.092 16.987 -2.459 1.00 73.50 75 ALA A C 1
ATOM 584 O O . ALA A 1 75 ? -6.107 17.833 -1.562 1.00 73.50 75 ALA A O 1
ATOM 585 N N . THR A 1 76 ? -6.383 17.292 -3.725 1.00 78.69 76 THR A N 1
ATOM 586 C CA . THR A 1 76 ? -6.887 18.608 -4.167 1.00 78.69 76 THR A CA 1
ATOM 587 C C . THR A 1 76 ? -8.335 18.822 -3.734 1.00 78.69 76 THR A C 1
ATOM 589 O O . THR A 1 76 ? -8.719 19.935 -3.382 1.00 78.69 76 THR A O 1
ATOM 592 N N . SER A 1 77 ? -9.138 17.758 -3.762 1.00 79.31 77 SER A N 1
ATOM 593 C CA . SER A 1 77 ? -10.517 17.725 -3.288 1.00 79.31 77 SER A CA 1
ATOM 594 C C . SER A 1 77 ? -10.727 16.507 -2.397 1.00 79.31 77 SER A C 1
ATOM 596 O O . SER A 1 77 ? -10.383 15.380 -2.761 1.00 79.31 77 SER A O 1
ATOM 598 N N . ILE A 1 78 ? -11.290 16.753 -1.216 1.00 83.88 78 ILE A N 1
ATOM 599 C CA . ILE A 1 78 ? -11.599 15.739 -0.213 1.00 83.88 78 ILE A CA 1
ATOM 600 C C . ILE A 1 78 ? -13.069 15.910 0.161 1.00 83.88 78 ILE A C 1
ATOM 602 O O . ILE A 1 78 ? -13.442 16.897 0.797 1.00 83.88 78 ILE A O 1
ATOM 606 N N . GLU A 1 79 ? -13.897 14.948 -0.228 1.00 86.00 79 GLU A N 1
ATOM 607 C CA . GLU A 1 79 ? -15.335 14.950 0.040 1.00 86.00 79 GLU A CA 1
ATOM 608 C C . GLU A 1 79 ? -15.712 13.789 0.960 1.00 86.00 79 GLU A C 1
ATOM 610 O O . GLU A 1 79 ? -15.138 12.703 0.889 1.00 86.00 79 GLU A O 1
ATOM 615 N N . LEU A 1 80 ? -16.687 14.004 1.842 1.00 86.12 80 LEU A N 1
ATOM 616 C CA . LEU A 1 80 ? -17.220 12.938 2.687 1.00 86.12 80 LEU A CA 1
ATOM 617 C C . LEU A 1 80 ? -18.268 12.138 1.912 1.00 86.12 80 LEU A C 1
ATOM 619 O O . LEU A 1 80 ? -19.243 12.700 1.414 1.00 86.12 80 LEU A O 1
ATOM 623 N N . ASP A 1 81 ? -18.092 10.819 1.859 1.00 86.75 81 ASP A N 1
ATOM 624 C CA . ASP A 1 81 ? -19.073 9.895 1.284 1.00 86.75 81 ASP A CA 1
ATOM 625 C C . ASP A 1 81 ? -20.149 9.562 2.328 1.00 86.75 81 ASP A C 1
ATOM 627 O O . ASP A 1 81 ? -20.161 8.493 2.949 1.00 86.75 81 ASP A O 1
ATOM 631 N N . GLY A 1 82 ? -21.027 10.537 2.562 1.00 86.06 82 GLY A N 1
ATOM 632 C CA . GLY A 1 82 ? -22.124 10.449 3.522 1.00 86.06 82 GLY A CA 1
ATOM 633 C C . GLY A 1 82 ? -21.747 10.822 4.959 1.00 86.06 82 GLY A C 1
ATOM 634 O O . GLY A 1 82 ? -20.680 11.369 5.241 1.00 86.06 82 GLY A O 1
ATOM 635 N N . GLU A 1 83 ? -22.674 10.562 5.885 1.00 85.25 83 GLU A N 1
ATOM 636 C CA . GLU A 1 83 ? -22.500 10.907 7.298 1.00 85.25 83 GLU A CA 1
ATOM 637 C C . GLU A 1 83 ? -21.628 9.877 8.044 1.00 85.25 83 GLU A C 1
ATOM 639 O O . GLU A 1 83 ? -21.797 8.667 7.846 1.00 85.25 83 GLU A O 1
ATOM 644 N N . PRO A 1 84 ? -20.723 10.323 8.940 1.00 86.69 84 PRO A N 1
ATOM 645 C CA . PRO A 1 84 ? -19.924 9.430 9.774 1.00 86.69 84 PRO A CA 1
ATOM 646 C C . PRO A 1 84 ? -20.791 8.482 10.614 1.00 86.69 84 PRO A C 1
ATOM 648 O O . PRO A 1 84 ? -21.631 8.913 11.406 1.00 86.69 84 PRO A O 1
ATOM 651 N N . ALA A 1 85 ? -20.546 7.178 10.498 1.00 87.38 85 ALA A N 1
ATOM 652 C CA . ALA A 1 85 ? -21.268 6.158 11.254 1.00 87.38 85 ALA A CA 1
ATOM 653 C C . ALA A 1 85 ? -20.531 5.826 12.556 1.00 87.38 85 ALA A C 1
ATOM 655 O O . ALA A 1 85 ? -19.316 5.658 12.557 1.00 87.38 85 ALA A O 1
ATOM 656 N N . VAL A 1 86 ? -21.239 5.678 13.677 1.00 86.38 86 VAL A N 1
ATOM 657 C CA . VAL A 1 86 ? -20.607 5.226 14.929 1.00 86.38 86 VAL A CA 1
ATOM 658 C C . VAL A 1 86 ? -20.207 3.757 14.781 1.00 86.38 86 VAL A C 1
ATOM 660 O O . VAL A 1 86 ? -21.065 2.889 14.649 1.00 86.38 86 VAL A O 1
ATOM 663 N N . LEU A 1 87 ? -18.904 3.485 14.816 1.00 87.19 87 LEU A N 1
ATOM 664 C CA . LEU A 1 87 ? -18.337 2.143 14.715 1.00 87.19 87 LEU A CA 1
ATOM 665 C C . LEU A 1 87 ? -18.290 1.454 16.080 1.00 87.19 87 LEU A C 1
ATOM 667 O O . LEU A 1 87 ? -18.667 0.293 16.216 1.00 87.19 87 LEU A O 1
ATOM 671 N N . ALA A 1 88 ? -17.814 2.171 17.095 1.00 84.88 88 ALA A N 1
ATOM 672 C CA . ALA A 1 88 ? -17.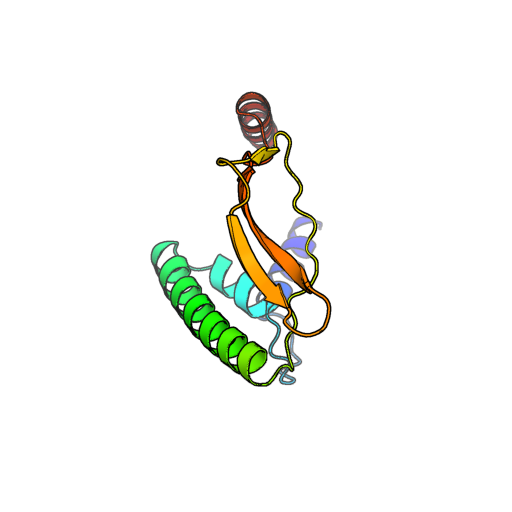647 1.642 18.439 1.00 84.88 88 ALA A CA 1
ATOM 673 C C . ALA A 1 88 ? -17.801 2.751 19.478 1.00 84.88 88 ALA A C 1
ATOM 675 O O . ALA A 1 88 ? -17.566 3.925 19.196 1.00 84.88 88 ALA A O 1
ATOM 676 N N . VAL A 1 89 ? -18.194 2.373 20.690 1.00 86.44 89 VAL A N 1
ATOM 677 C CA . VAL A 1 89 ? -18.212 3.269 21.847 1.00 86.44 89 VAL A CA 1
ATOM 678 C C . VAL A 1 89 ? -17.408 2.607 22.955 1.00 86.44 89 VAL A C 1
ATOM 680 O O . VAL A 1 89 ? -17.733 1.491 23.366 1.00 86.44 89 VAL A O 1
ATOM 683 N N . ASP A 1 90 ? -16.357 3.275 23.425 1.00 85.94 90 ASP A N 1
ATOM 684 C CA . ASP A 1 90 ? -15.575 2.802 24.561 1.00 85.94 90 ASP A CA 1
ATOM 685 C C . ASP A 1 90 ? -16.452 2.807 25.818 1.00 85.94 90 ASP A C 1
ATOM 687 O O . ASP A 1 90 ? -16.979 3.837 26.241 1.00 85.94 90 ASP A O 1
ATOM 691 N N . LYS A 1 91 ? -16.598 1.636 26.437 1.00 81.25 91 LYS A N 1
ATOM 692 C CA . LYS A 1 91 ? -17.437 1.433 27.623 1.00 81.25 91 LYS A CA 1
ATOM 693 C C . LYS A 1 91 ? -16.880 2.122 28.869 1.00 81.25 91 LYS A C 1
ATOM 695 O O . LYS A 1 91 ? -17.637 2.333 29.812 1.00 81.25 91 LYS A O 1
ATOM 700 N N . ARG A 1 92 ? -15.579 2.439 28.904 1.00 80.38 92 ARG A N 1
ATOM 701 C CA . ARG A 1 92 ? -14.934 3.064 30.067 1.00 80.38 92 ARG A CA 1
ATOM 702 C C . ARG A 1 92 ? -14.992 4.589 30.018 1.00 80.38 92 ARG A C 1
ATOM 704 O O . ARG A 1 92 ? -15.264 5.202 31.044 1.00 80.38 92 ARG A O 1
ATOM 711 N N . SER A 1 93 ? -14.738 5.191 28.858 1.00 82.56 93 SER A N 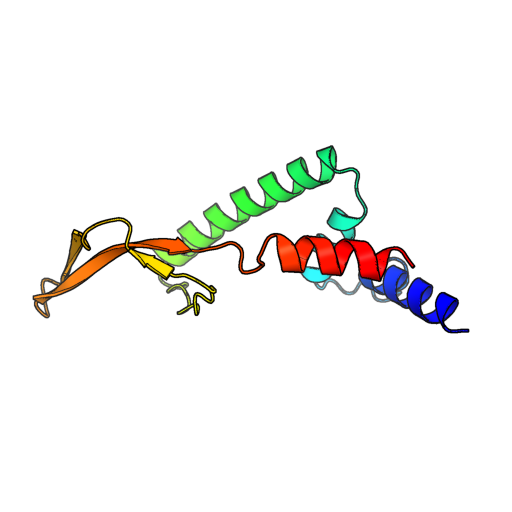1
ATOM 712 C CA . SER A 1 93 ? -14.712 6.653 28.691 1.00 82.56 93 SER A CA 1
ATOM 713 C C . SER A 1 93 ? -15.961 7.240 28.024 1.00 82.56 93 SER A C 1
ATOM 715 O O . SER A 1 93 ? -16.172 8.449 28.079 1.00 82.56 93 SER A O 1
ATOM 717 N N . GLY A 1 94 ? -16.788 6.414 27.377 1.00 83.50 94 GLY A N 1
ATOM 718 C CA . GLY A 1 94 ? -17.897 6.872 26.537 1.00 83.50 94 GLY A CA 1
ATOM 719 C C . GLY A 1 94 ? -17.456 7.465 25.193 1.00 83.50 94 GLY A C 1
ATOM 720 O O . GLY A 1 94 ? -18.302 7.974 24.452 1.00 83.50 94 GLY A O 1
ATOM 721 N N . ALA A 1 95 ? -16.159 7.417 24.863 1.00 84.25 95 ALA A N 1
ATOM 722 C CA . ALA A 1 95 ? -15.634 7.926 23.602 1.00 84.25 95 ALA A CA 1
ATOM 723 C C . ALA A 1 95 ? -16.207 7.144 22.413 1.00 84.25 95 ALA A C 1
ATOM 725 O O . ALA A 1 95 ? -16.283 5.916 22.442 1.00 84.25 95 ALA A O 1
ATOM 726 N N . LYS A 1 96 ? -16.615 7.859 21.361 1.00 86.69 96 LYS A N 1
ATOM 727 C CA . LYS A 1 96 ? -17.193 7.273 20.147 1.00 86.69 96 LYS A CA 1
ATOM 728 C C . LYS A 1 96 ? -16.145 7.237 19.040 1.00 86.69 96 LYS A C 1
ATOM 730 O O . LYS A 1 96 ? -15.573 8.268 18.700 1.00 86.69 96 LYS A O 1
ATOM 735 N N . THR A 1 97 ? -15.941 6.067 18.456 1.00 85.88 97 THR A N 1
ATOM 736 C CA . THR A 1 97 ? -15.169 5.871 17.229 1.00 85.88 97 THR A CA 1
ATOM 737 C C . THR A 1 97 ? -16.121 5.969 16.046 1.00 85.88 97 THR A C 1
ATOM 739 O O . THR A 1 97 ? -17.116 5.244 16.001 1.00 85.88 97 THR A O 1
ATOM 742 N N . PHE A 1 98 ? -15.826 6.846 15.088 1.00 85.69 98 PHE A N 1
ATOM 743 C CA . PHE A 1 98 ? -16.628 7.020 13.877 1.00 85.69 98 PHE A CA 1
ATOM 744 C C . PHE A 1 98 ? -15.917 6.407 12.667 1.00 85.69 98 PHE A C 1
ATOM 746 O O . PHE A 1 98 ? -14.716 6.588 12.487 1.00 85.69 98 PHE A O 1
ATOM 753 N N . LEU A 1 99 ? -16.670 5.689 11.840 1.00 86.06 99 LEU A N 1
ATOM 754 C CA . LEU A 1 99 ? -16.276 5.264 10.508 1.00 86.06 99 LEU A CA 1
ATOM 755 C C . LEU A 1 99 ? -16.722 6.335 9.510 1.00 86.06 99 LEU A C 1
ATOM 757 O O . LEU A 1 99 ? -17.920 6.556 9.325 1.00 86.06 99 LEU A O 1
ATOM 761 N N . THR A 1 100 ? -15.752 6.946 8.841 1.00 85.88 100 THR A N 1
ATOM 762 C CA . THR A 1 100 ? -15.979 7.955 7.805 1.00 85.88 100 THR A CA 1
ATOM 763 C C . THR A 1 100 ? -15.387 7.453 6.497 1.00 85.88 100 THR A C 1
ATOM 765 O O . THR A 1 100 ? -14.227 7.043 6.465 1.00 85.88 100 THR A O 1
ATOM 768 N N . ARG A 1 101 ? -16.169 7.479 5.415 1.00 87.25 101 ARG A N 1
ATOM 769 C CA . ARG A 1 101 ? -15.647 7.271 4.062 1.00 87.25 101 ARG A CA 1
ATOM 770 C C . ARG A 1 101 ? -15.347 8.618 3.425 1.00 87.25 101 ARG A C 1
ATOM 772 O O . ARG A 1 101 ? -16.091 9.578 3.607 1.00 87.25 101 ARG A O 1
ATOM 779 N N . VAL A 1 102 ? -14.241 8.669 2.698 1.00 86.81 102 VAL A N 1
ATOM 780 C CA . VAL A 1 102 ? -13.738 9.890 2.082 1.00 86.81 102 VAL A CA 1
ATOM 781 C C . VAL A 1 102 ? -13.461 9.604 0.613 1.00 86.81 102 VAL A C 1
ATOM 783 O O . VAL A 1 102 ? -12.822 8.603 0.285 1.00 86.81 102 VAL A O 1
ATOM 786 N N . ILE A 1 103 ? -13.960 10.470 -0.261 1.00 84.06 103 ILE A N 1
ATOM 787 C CA . ILE A 1 103 ? -13.672 10.480 -1.690 1.00 84.06 103 ILE A CA 1
ATOM 788 C C . ILE A 1 103 ? -12.540 11.477 -1.900 1.00 84.06 103 ILE A C 1
ATOM 790 O O . ILE A 1 103 ? -12.655 12.644 -1.532 1.00 84.06 103 ILE A O 1
ATOM 794 N N . VAL A 1 104 ? -11.442 10.999 -2.475 1.00 85.62 104 VAL A N 1
ATOM 795 C CA . VAL A 1 104 ? -10.262 11.812 -2.776 1.00 85.62 104 VAL A CA 1
ATOM 796 C C . VAL A 1 104 ? -10.005 11.818 -4.275 1.00 85.62 104 VAL A C 1
ATOM 798 O O . VAL A 1 104 ? -10.180 10.798 -4.951 1.00 85.62 104 VAL A O 1
ATOM 801 N N . ASP A 1 105 ? -9.598 12.966 -4.808 1.00 81.69 105 ASP A N 1
ATOM 802 C CA . ASP A 1 105 ? -9.135 13.058 -6.186 1.00 81.69 105 ASP A CA 1
ATOM 803 C C . ASP A 1 105 ? -7.738 12.434 -6.347 1.00 81.69 105 ASP A C 1
ATOM 805 O O . ASP A 1 105 ? -7.006 12.192 -5.389 1.00 81.69 105 ASP A O 1
ATOM 809 N N . ARG A 1 106 ? -7.348 12.165 -7.597 1.00 72.88 106 ARG A N 1
ATOM 810 C CA . ARG A 1 106 ? -6.055 11.536 -7.919 1.00 72.88 106 ARG A CA 1
ATOM 811 C C . ARG A 1 106 ? -4.850 12.470 -7.725 1.00 72.88 106 ARG A C 1
ATOM 813 O O . ARG A 1 106 ? -3.731 12.052 -8.008 1.00 72.88 106 ARG A O 1
ATOM 820 N N . GLY A 1 107 ? -5.065 13.713 -7.285 1.00 69.94 107 GLY A N 1
ATOM 821 C CA . GLY A 1 107 ? -4.006 14.687 -7.017 1.00 69.94 107 GLY A CA 1
ATOM 822 C C . GLY A 1 107 ? -3.381 15.316 -8.265 1.00 69.94 107 GLY A C 1
ATOM 823 O O . GLY A 1 107 ? -2.383 16.020 -8.145 1.00 69.94 107 GLY A O 1
ATOM 824 N N . ILE A 1 108 ? -3.936 15.065 -9.456 1.00 71.56 108 ILE A N 1
ATOM 825 C CA . ILE A 1 108 ? -3.518 15.692 -10.714 1.00 71.56 108 ILE A CA 1
ATOM 826 C C . ILE A 1 108 ? -4.745 15.971 -11.582 1.00 71.56 108 ILE A C 1
ATOM 828 O O . ILE A 1 108 ? -5.589 15.090 -11.780 1.00 71.56 108 ILE A O 1
ATOM 832 N N . SER A 1 109 ? -4.862 17.198 -12.091 1.00 75.94 109 SER A N 1
ATOM 833 C CA . SER A 1 109 ? -5.915 17.543 -13.047 1.00 75.94 109 SER A CA 1
ATOM 834 C C . SER A 1 109 ? -5.612 16.941 -14.425 1.00 75.94 109 SER A C 1
ATOM 836 O O . SER A 1 109 ? -4.461 16.640 -14.752 1.00 75.94 109 SER A O 1
ATOM 838 N N . LEU A 1 110 ? -6.639 16.755 -15.261 1.00 75.62 110 LEU A N 1
ATOM 839 C CA . LEU A 1 110 ? -6.444 16.241 -16.621 1.00 75.62 110 LEU A CA 1
ATOM 840 C C . LEU A 1 110 ? -5.515 17.162 -17.425 1.00 75.62 110 LEU A C 1
ATOM 842 O O . LEU A 1 110 ? -4.662 16.687 -18.166 1.00 75.62 110 LEU A O 1
ATOM 846 N N . GLU A 1 111 ? -5.648 18.473 -17.240 1.00 81.56 111 GLU A N 1
ATOM 847 C CA . GLU A 1 111 ? -4.836 19.490 -17.907 1.00 81.56 111 GLU A CA 1
ATOM 848 C C . GLU A 1 111 ? -3.370 19.402 -17.474 1.00 81.56 111 GLU A C 1
ATOM 850 O O . GLU A 1 111 ? -2.476 19.466 -18.315 1.00 81.56 111 GLU A O 1
ATOM 855 N N . GLN A 1 112 ? -3.120 19.195 -16.177 1.00 78.38 112 GLN A N 1
ATOM 856 C CA . GLN A 1 112 ? -1.772 19.000 -15.639 1.00 78.38 112 GLN A CA 1
ATOM 857 C C . GLN A 1 112 ? -1.131 17.716 -16.167 1.00 78.38 112 GLN A C 1
ATOM 859 O O . GLN A 1 112 ? 0.040 17.725 -16.539 1.00 78.38 112 GLN A O 1
ATOM 864 N N . LEU A 1 113 ? -1.904 16.631 -16.255 1.00 79.94 113 LEU A N 1
ATOM 865 C CA . LEU A 1 113 ? -1.436 15.365 -16.813 1.00 79.94 113 LEU A CA 1
ATOM 866 C C . LEU A 1 113 ? -1.079 15.503 -18.301 1.00 79.94 113 LEU A C 1
ATOM 868 O O . LEU A 1 113 ? -0.040 15.011 -18.743 1.00 79.94 113 LEU A O 1
ATOM 872 N N . VAL A 1 114 ? -1.923 16.192 -19.075 1.00 83.50 114 VAL A N 1
ATOM 873 C CA . VAL A 1 114 ? -1.668 16.469 -20.496 1.00 83.50 114 VAL A CA 1
ATOM 874 C C . VAL A 1 114 ? -0.406 17.314 -20.658 1.00 83.50 114 VAL A C 1
ATOM 876 O O . VAL A 1 114 ? 0.430 16.976 -21.491 1.00 83.50 114 VAL A O 1
ATOM 879 N N . HIS A 1 115 ? -0.219 18.347 -19.834 1.00 81.69 115 HIS A N 1
ATOM 880 C CA . HIS A 1 115 ? 1.009 19.143 -19.842 1.00 81.69 115 HIS A CA 1
ATOM 881 C C . HIS A 1 115 ? 2.253 18.305 -19.525 1.00 81.69 115 HIS A C 1
ATOM 883 O O . HIS A 1 115 ? 3.213 18.366 -20.288 1.00 81.69 115 HIS A O 1
ATOM 889 N N . SER A 1 116 ? 2.224 17.465 -18.483 1.00 78.50 116 SER A N 1
ATOM 890 C CA . SER A 1 116 ? 3.383 16.630 -18.131 1.00 78.50 116 SER A CA 1
ATOM 891 C C . SER A 1 116 ? 3.760 15.638 -19.234 1.00 78.50 116 SER A C 1
ATOM 893 O O . SER A 1 116 ? 4.936 15.428 -19.503 1.00 78.50 116 SER A O 1
ATOM 895 N N . ILE A 1 117 ? 2.769 15.064 -19.925 1.00 80.75 117 ILE A N 1
ATOM 896 C CA . ILE A 1 117 ? 3.016 14.104 -21.012 1.00 80.75 117 ILE A CA 1
ATOM 897 C C . ILE A 1 117 ? 3.607 14.800 -22.246 1.00 80.75 117 ILE A C 1
ATOM 899 O O . ILE A 1 117 ? 4.402 14.200 -22.967 1.00 80.75 117 ILE A O 1
ATOM 903 N 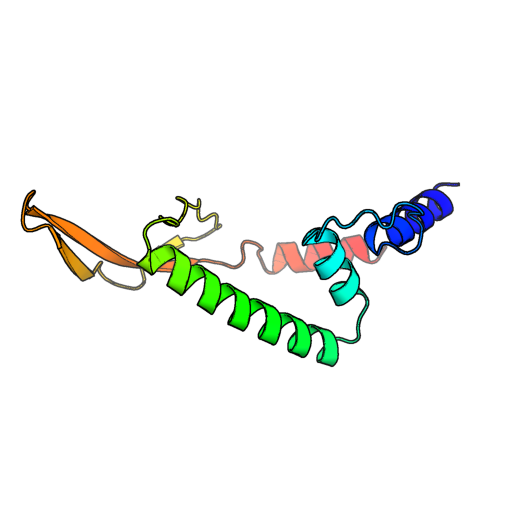N . LEU A 1 118 ? 3.207 16.046 -22.511 1.00 79.81 118 LEU A N 1
ATOM 904 C CA . LEU A 1 118 ? 3.707 16.817 -23.648 1.00 79.81 118 LEU A CA 1
ATOM 905 C C . LEU A 1 118 ? 5.113 17.383 -23.401 1.00 79.81 118 LEU A C 1
ATOM 907 O O . LEU A 1 118 ? 5.889 17.455 -24.349 1.00 79.81 118 LEU A O 1
ATOM 911 N N . GLU A 1 119 ? 5.450 17.745 -22.161 1.00 67.38 119 GLU A N 1
ATOM 912 C CA . GLU A 1 119 ? 6.789 18.230 -21.787 1.00 67.38 119 GLU A CA 1
ATOM 913 C C . GLU A 1 119 ? 7.836 17.105 -21.732 1.00 67.38 119 GLU A C 1
ATOM 915 O O . GLU A 1 119 ? 8.962 17.311 -22.176 1.00 67.38 119 GLU A O 1
ATOM 920 N N . ASP A 1 120 ? 7.466 15.894 -21.299 1.00 59.00 120 ASP A N 1
ATOM 921 C CA . ASP A 1 120 ? 8.356 14.716 -21.314 1.00 59.00 120 ASP A CA 1
ATOM 922 C C . ASP A 1 120 ? 8.581 14.134 -22.732 1.00 59.00 120 ASP A C 1
ATOM 924 O O . ASP A 1 120 ? 9.377 13.210 -22.922 1.00 59.00 120 ASP A O 1
ATOM 928 N N . GLY A 1 121 ? 7.862 14.647 -23.739 1.00 52.34 121 GLY A N 1
ATOM 929 C CA . GLY A 1 121 ? 7.907 14.203 -25.136 1.00 52.34 121 GLY A CA 1
ATOM 930 C C . GLY A 1 121 ? 8.859 14.980 -26.059 1.00 52.34 121 GLY A C 1
ATOM 931 O O . GLY A 1 121 ? 8.936 14.637 -27.243 1.00 52.34 121 GLY A O 1
ATOM 932 N N . THR A 1 122 ? 9.565 16.001 -25.558 1.00 41.66 122 THR A N 1
ATOM 933 C CA . THR A 1 122 ? 10.569 16.811 -26.291 1.00 41.66 122 THR A CA 1
ATOM 934 C C . THR A 1 122 ? 11.954 16.695 -25.681 1.00 41.66 122 THR A C 1
ATOM 936 O O . THR A 1 122 ? 12.923 16.560 -26.463 1.00 41.66 122 THR A O 1
#